Protein AF-A0A8T4YPM5-F1 (afdb_monomer_lite)

Sequence (180 aa):
MGEIECWFNYAKRKYNLGIECYKIPYYIRKVNCFVKEVGGDLYRWGRKYRNVKELIDLIAGKCDLGRLNSTRKRVCMYLRWMVRPKPDLRLWDHLSPRDLYIPLDRNVGYVLSKLGVLSEGELNYLQWKHVVKATNFAKELFPEDPAKVDYPFFLLGRWLKGRQEIGECEKLAKTVFRRG

pLDDT: mean 85.15, std 14.74, range [39.69, 98.5]

Foldseek 3Di:
DVVVVVVLVVCCVPPVCPPCSVLLVLLVVLVQVLQVVVPHGPLVVLQVDAALVVQLVVSCVRSVQHDAFALSLSSLVNVCQCCDDPVHPVSHVSYFLLRGFASDDLQLVQLCCLVVLDPPVCSVPHTNVSSVSQLVLLCVVVNRHSNVVRVVSNVNSVVCVVPPDPVVVSVVCCVVVVDD

Secondary structure (DSSP, 8-state):
-HHHHHHHHHHHHHH--GGGTTHHHHHHHHHHHHHHHTT--HHHHHTT---HHHHHHHHHHHHTS--TTS--HHHHHHHHHHHS-TTS----TTS-GGGPPP---HHHHHHHHHTTSS-TGGGGG--HHHHHHHHHHHHHH-TT-GGGGHHHHHHHHHHHTT-S--HHHHHHHHHHS---

Structure (mmCIF, N/CA/C/O backbone):
data_AF-A0A8T4YPM5-F1
#
_entry.id   AF-A0A8T4YPM5-F1
#
loop_
_atom_site.group_PDB
_atom_site.id
_atom_site.type_symbol
_atom_site.label_atom_id
_atom_site.label_alt_id
_atom_site.label_comp_id
_atom_site.label_asym_id
_atom_site.label_entity_id
_atom_site.label_seq_id
_atom_site.pdbx_PDB_ins_code
_atom_site.Cartn_x
_atom_site.Cartn_y
_atom_site.Cartn_z
_atom_site.occupancy
_atom_site.B_iso_or_equiv
_atom_site.auth_seq_id
_atom_site.auth_comp_id
_atom_site.auth_asym_id
_atom_site.auth_atom_id
_atom_site.pdbx_PDB_model_num
ATOM 1 N N . MET A 1 1 ? 10.338 13.203 -21.308 1.00 49.66 1 MET A N 1
ATOM 2 C CA . MET A 1 1 ? 10.140 14.039 -20.098 1.00 49.66 1 MET A CA 1
ATOM 3 C C . MET A 1 1 ? 8.944 14.975 -20.268 1.00 49.66 1 MET A C 1
ATOM 5 O O . MET A 1 1 ? 8.124 15.012 -19.364 1.00 49.66 1 MET A O 1
ATOM 9 N N . GLY A 1 2 ? 8.776 15.608 -21.439 1.00 58.59 2 GLY A N 1
ATOM 10 C CA . GLY A 1 2 ? 7.671 16.542 -21.711 1.00 58.59 2 GLY A CA 1
ATOM 11 C C . GLY A 1 2 ? 6.243 15.978 -21.624 1.00 58.59 2 GLY A C 1
ATOM 12 O O . GLY A 1 2 ? 5.359 16.673 -21.140 1.00 58.59 2 GLY A O 1
ATOM 13 N N . GLU A 1 3 ? 5.991 14.720 -22.003 1.00 53.81 3 GLU A N 1
ATOM 14 C CA . GLU A 1 3 ? 4.624 14.156 -21.951 1.00 53.81 3 GLU A CA 1
ATOM 15 C C . GLU A 1 3 ? 4.107 13.925 -20.525 1.00 53.81 3 GLU A C 1
ATOM 17 O O . GLU A 1 3 ? 2.958 14.241 -20.217 1.00 53.81 3 GLU A O 1
ATOM 22 N N . ILE A 1 4 ? 4.970 13.431 -19.629 1.00 54.75 4 ILE A N 1
ATOM 23 C CA . ILE A 1 4 ? 4.624 13.235 -18.213 1.00 54.75 4 ILE A CA 1
ATOM 24 C C . ILE A 1 4 ? 4.325 14.587 -17.569 1.00 54.75 4 ILE A C 1
ATOM 26 O O . ILE A 1 4 ? 3.362 14.707 -16.821 1.00 54.75 4 ILE A O 1
ATOM 30 N N . GLU A 1 5 ? 5.114 15.609 -17.890 1.00 60.78 5 GLU A N 1
ATOM 31 C CA . GLU A 1 5 ? 4.948 16.966 -17.375 1.00 60.78 5 GLU A CA 1
ATOM 32 C C . GLU A 1 5 ? 3.682 17.651 -17.925 1.00 60.78 5 GLU A C 1
ATOM 34 O O . GLU A 1 5 ? 2.952 18.305 -17.178 1.00 60.78 5 GLU A O 1
ATOM 39 N N . CYS A 1 6 ? 3.341 17.422 -19.198 1.00 61.41 6 CYS A N 1
ATOM 40 C CA . CYS A 1 6 ? 2.079 17.869 -19.795 1.00 61.41 6 CYS A CA 1
ATOM 41 C C . CYS A 1 6 ? 0.855 17.215 -19.142 1.00 61.41 6 CYS A C 1
ATOM 43 O O . CYS A 1 6 ? -0.059 17.922 -18.707 1.00 61.41 6 CYS A O 1
ATOM 45 N N . TRP A 1 7 ? 0.848 15.883 -19.009 1.00 61.66 7 TRP A N 1
ATOM 46 C CA . TRP A 1 7 ? -0.230 15.164 -18.320 1.00 61.66 7 TRP A CA 1
ATOM 47 C C . TRP A 1 7 ? -0.362 15.621 -16.864 1.00 61.66 7 TRP A C 1
ATOM 49 O O . TRP A 1 7 ? -1.464 15.809 -16.346 1.00 61.66 7 TRP A O 1
ATOM 59 N N . PHE A 1 8 ? 0.770 15.885 -16.217 1.00 61.84 8 PHE A N 1
ATOM 60 C CA . PHE A 1 8 ? 0.823 16.364 -14.849 1.00 61.84 8 PHE A CA 1
ATOM 61 C C . PHE A 1 8 ? 0.193 17.747 -14.669 1.00 61.84 8 PHE A C 1
ATOM 63 O O . PHE A 1 8 ? -0.647 17.954 -13.789 1.00 61.84 8 PHE A O 1
ATOM 70 N N . ASN A 1 9 ? 0.553 18.686 -15.543 1.00 67.00 9 ASN A N 1
ATOM 71 C CA . ASN A 1 9 ? 0.001 20.036 -15.547 1.00 67.00 9 ASN A CA 1
ATOM 72 C C . ASN A 1 9 ? -1.496 20.053 -15.882 1.00 67.00 9 ASN A C 1
ATOM 74 O O . ASN A 1 9 ? -2.222 20.920 -15.387 1.00 67.00 9 ASN A O 1
ATOM 78 N N . TYR A 1 10 ? -1.967 19.100 -16.687 1.00 67.31 10 TYR A N 1
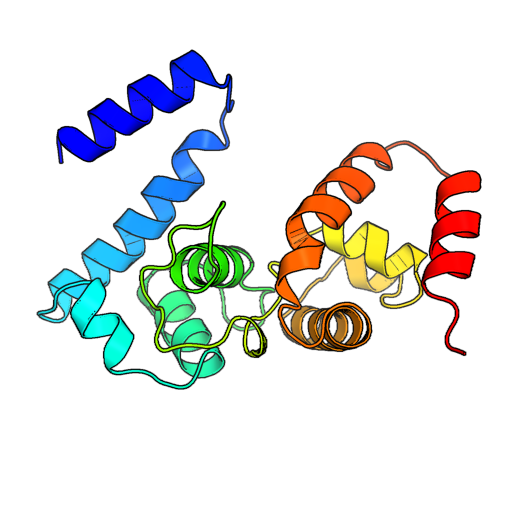ATOM 79 C CA . TYR A 1 10 ? -3.388 18.886 -16.947 1.00 67.31 10 TYR A CA 1
ATOM 80 C C . TYR A 1 10 ? -4.122 18.354 -15.708 1.00 67.31 10 TYR A C 1
ATOM 82 O O . TYR A 1 10 ? -5.104 18.953 -15.266 1.00 67.31 10 TYR A O 1
ATOM 90 N N . ALA A 1 11 ? -3.624 17.274 -15.098 1.00 60.28 11 ALA A N 1
ATOM 91 C CA . ALA A 1 11 ? -4.256 16.647 -13.939 1.00 60.28 11 ALA A CA 1
ATOM 92 C C . ALA A 1 11 ? -4.329 17.598 -12.732 1.00 60.28 11 ALA A C 1
ATOM 94 O O . ALA A 1 11 ? -5.357 17.675 -12.056 1.00 60.28 11 ALA A O 1
ATOM 95 N N . LYS A 1 12 ? -3.268 18.380 -12.495 1.00 65.25 12 LYS A N 1
ATOM 96 C CA . LYS A 1 12 ? -3.225 19.393 -11.432 1.00 65.25 12 LYS A CA 1
ATOM 97 C C . LYS A 1 12 ? -4.308 20.461 -11.613 1.00 65.25 12 LYS A C 1
ATOM 99 O O . LYS A 1 12 ? -4.983 20.795 -10.642 1.00 65.25 12 LYS A O 1
ATOM 104 N N . ARG A 1 13 ? -4.491 20.959 -12.844 1.00 69.56 13 ARG A N 1
ATOM 105 C CA . ARG A 1 13 ? -5.505 21.972 -13.183 1.00 69.56 13 ARG A CA 1
ATOM 106 C C . ARG A 1 13 ? -6.930 21.427 -13.099 1.00 69.56 13 ARG A C 1
ATOM 108 O O . ARG A 1 13 ? -7.794 22.091 -12.545 1.00 69.56 13 ARG A O 1
ATOM 115 N N . LYS A 1 14 ? -7.174 20.222 -13.620 1.00 70.94 14 LYS A N 1
ATOM 116 C CA . LYS A 1 14 ? -8.526 19.654 -13.737 1.00 70.94 14 LYS A CA 1
ATOM 117 C C . LYS A 1 14 ? -9.102 19.122 -12.421 1.00 70.94 14 LYS A C 1
ATOM 119 O O . LYS A 1 14 ? -10.310 19.186 -12.230 1.00 70.94 14 LYS A O 1
ATOM 124 N N . TYR A 1 15 ? -8.265 18.584 -11.533 1.00 58.75 15 TYR A N 1
ATOM 125 C CA . TYR A 1 15 ? -8.733 17.814 -10.370 1.00 58.75 15 TYR A CA 1
ATOM 126 C C . TYR A 1 15 ? -8.397 18.444 -9.008 1.00 58.75 15 TYR A C 1
ATOM 128 O O . TYR A 1 15 ? -8.625 17.810 -7.982 1.00 58.75 15 TYR A O 1
ATOM 136 N N . ASN A 1 16 ? -7.837 19.663 -8.979 1.00 63.25 16 ASN A N 1
ATOM 137 C CA . ASN A 1 16 ? -7.455 20.389 -7.757 1.00 63.25 16 ASN A CA 1
ATOM 138 C C . ASN A 1 16 ? -6.697 19.515 -6.729 1.00 63.25 16 ASN A C 1
ATOM 140 O O . ASN A 1 16 ? -6.961 19.530 -5.529 1.00 63.25 16 ASN A O 1
ATOM 144 N N . LEU A 1 17 ? -5.747 18.709 -7.216 1.00 58.44 17 LEU A N 1
ATOM 145 C CA . LEU A 1 17 ? -5.086 17.634 -6.456 1.00 58.44 17 LEU A CA 1
ATOM 146 C C . LEU A 1 17 ? -4.131 18.123 -5.339 1.00 58.44 17 LEU A C 1
ATOM 148 O O . LEU A 1 17 ? -3.456 17.310 -4.701 1.00 58.44 17 LEU A O 1
ATOM 152 N N . GLY A 1 18 ? -4.047 19.436 -5.101 1.00 63.00 18 GLY A N 1
ATOM 153 C CA . GLY A 1 18 ? -3.201 20.043 -4.072 1.00 63.00 18 GLY A CA 1
ATOM 154 C C . GLY A 1 18 ? -1.719 19.657 -4.174 1.00 63.00 18 GLY A C 1
ATOM 155 O O . GLY A 1 18 ? -1.213 19.273 -5.228 1.00 63.00 18 GLY A O 1
ATOM 156 N N . ILE A 1 19 ? -1.003 19.736 -3.051 1.00 60.25 19 ILE A N 1
ATOM 157 C CA . ILE A 1 19 ? 0.419 19.360 -2.931 1.00 60.25 19 ILE A CA 1
ATOM 158 C C . ILE A 1 19 ? 0.663 17.850 -3.065 1.00 60.25 19 ILE A C 1
ATOM 160 O O . ILE A 1 19 ? 1.796 17.427 -3.201 1.00 60.25 19 ILE A O 1
ATOM 164 N N . GLU A 1 20 ? -0.358 17.000 -3.059 1.00 60.91 20 GLU A N 1
ATOM 165 C CA . GLU A 1 20 ? -0.157 15.548 -3.150 1.00 60.91 20 GLU A CA 1
ATOM 166 C C . GLU A 1 20 ? -0.028 15.060 -4.600 1.00 60.91 20 GLU A C 1
ATOM 168 O O . GLU A 1 20 ? 0.452 13.949 -4.834 1.00 60.91 20 GLU A O 1
ATOM 173 N N . CYS A 1 21 ? -0.393 15.901 -5.578 1.00 64.44 21 CYS A N 1
ATOM 174 C CA . CYS A 1 21 ? -0.403 15.544 -6.994 1.00 64.44 21 CYS A CA 1
ATOM 175 C C . CYS A 1 21 ? 0.938 14.981 -7.476 1.00 64.44 21 CYS A C 1
ATOM 177 O O . CYS A 1 21 ? 0.954 13.983 -8.191 1.00 64.44 21 CYS A O 1
ATOM 179 N N . TYR A 1 22 ? 2.067 15.540 -7.020 1.00 70.31 22 TYR A N 1
ATOM 180 C CA . TYR A 1 22 ? 3.397 15.154 -7.504 1.00 70.31 22 TYR A CA 1
ATOM 181 C C . TYR A 1 22 ? 3.844 13.780 -7.042 1.00 70.31 22 TYR A C 1
ATOM 183 O O . TYR A 1 22 ? 4.799 13.246 -7.596 1.00 70.31 22 TYR A O 1
ATOM 191 N N . LYS A 1 23 ? 3.170 13.172 -6.063 1.00 75.50 23 LYS A N 1
ATOM 192 C CA . LYS A 1 23 ? 3.624 11.910 -5.481 1.00 75.50 23 LYS A CA 1
ATOM 193 C C . LYS A 1 23 ? 3.523 10.746 -6.459 1.00 75.50 23 LYS A C 1
ATOM 195 O O . LYS A 1 23 ? 4.461 9.955 -6.511 1.00 75.50 23 LYS A O 1
ATOM 200 N N . ILE A 1 24 ? 2.456 10.673 -7.263 1.00 74.06 24 ILE A N 1
ATOM 201 C CA . ILE A 1 24 ? 2.278 9.578 -8.234 1.00 74.06 24 ILE A CA 1
ATOM 202 C C . ILE A 1 24 ? 3.411 9.584 -9.269 1.00 74.06 24 ILE A C 1
ATOM 204 O O . ILE A 1 24 ? 4.161 8.604 -9.334 1.00 74.06 24 ILE A O 1
ATOM 208 N N . PRO A 1 25 ? 3.645 10.682 -10.014 1.00 78.56 25 PRO A N 1
ATOM 209 C CA . PRO A 1 25 ? 4.717 10.692 -11.003 1.00 78.56 25 PRO A CA 1
ATOM 210 C C . PRO A 1 25 ? 6.094 10.684 -10.359 1.00 78.56 25 PRO A C 1
ATOM 212 O O . PRO A 1 25 ? 7.026 10.151 -10.949 1.00 78.56 25 PRO A O 1
ATOM 215 N N . TYR A 1 26 ? 6.246 11.224 -9.147 1.00 86.50 26 TYR A N 1
ATOM 216 C CA . TYR A 1 26 ? 7.512 11.162 -8.428 1.00 86.50 26 TYR A CA 1
ATOM 217 C C . TYR A 1 26 ? 7.916 9.718 -8.104 1.00 86.50 26 TYR A C 1
ATOM 219 O O . TYR A 1 26 ? 9.063 9.356 -8.363 1.00 86.50 26 TYR A O 1
ATOM 227 N N . TYR A 1 27 ? 7.006 8.880 -7.586 1.00 89.38 27 TYR A N 1
ATOM 228 C CA . TYR A 1 27 ? 7.317 7.474 -7.291 1.00 89.38 27 TYR A CA 1
ATOM 229 C C . TYR A 1 27 ? 7.595 6.683 -8.568 1.00 89.38 27 TYR A C 1
ATOM 231 O O . TYR A 1 27 ? 8.602 5.981 -8.635 1.00 89.38 27 TYR A O 1
ATOM 239 N N . ILE A 1 28 ? 6.774 6.864 -9.608 1.00 87.25 28 ILE A N 1
ATOM 240 C CA . ILE A 1 28 ? 6.998 6.219 -10.909 1.00 87.25 28 ILE A CA 1
ATOM 241 C C . ILE A 1 28 ? 8.350 6.638 -11.492 1.00 87.25 28 ILE A C 1
ATOM 243 O O . ILE A 1 28 ? 9.121 5.784 -11.921 1.00 87.25 28 ILE A O 1
ATOM 247 N N . ARG A 1 29 ? 8.684 7.933 -11.452 1.00 87.69 29 ARG A N 1
ATOM 248 C CA . ARG A 1 29 ? 9.972 8.454 -11.924 1.00 87.69 29 ARG A CA 1
ATOM 249 C C . ARG A 1 29 ? 11.138 7.856 -11.147 1.00 87.69 29 ARG A C 1
ATOM 251 O O . ARG A 1 29 ? 12.093 7.425 -11.776 1.00 87.69 29 ARG A O 1
ATOM 258 N N . LYS A 1 30 ? 11.066 7.817 -9.812 1.00 91.56 30 LYS A N 1
ATOM 259 C CA . LYS A 1 30 ? 12.107 7.227 -8.953 1.00 91.56 30 LYS A CA 1
ATOM 260 C C . LYS A 1 30 ? 12.410 5.782 -9.351 1.00 91.56 30 LYS A C 1
ATOM 262 O O . LYS A 1 30 ? 13.571 5.457 -9.572 1.00 91.56 30 LYS A O 1
ATOM 267 N N . VAL A 1 31 ? 11.375 4.954 -9.504 1.00 92.44 31 VAL A N 1
ATOM 268 C CA . VAL A 1 31 ? 11.551 3.551 -9.909 1.00 92.44 31 VAL A CA 1
ATOM 269 C C . VAL A 1 31 ? 12.048 3.450 -11.350 1.00 92.44 31 VAL A C 1
ATOM 271 O O . VAL A 1 31 ? 12.964 2.685 -11.622 1.00 92.44 31 VAL A O 1
ATOM 274 N N . ASN A 1 32 ? 11.521 4.258 -12.271 1.00 91.94 32 ASN A N 1
ATOM 275 C CA . ASN A 1 32 ? 11.962 4.258 -13.666 1.00 91.94 32 ASN A CA 1
ATOM 276 C C . ASN A 1 32 ? 13.435 4.680 -13.826 1.00 91.94 32 ASN A C 1
ATOM 278 O O . ASN A 1 32 ? 14.142 4.111 -14.650 1.00 91.94 32 ASN A O 1
ATOM 282 N N . CYS A 1 33 ? 13.913 5.653 -13.042 1.00 91.75 33 CYS A N 1
ATOM 283 C CA . CYS A 1 33 ? 15.330 6.030 -13.006 1.00 91.75 33 CYS A CA 1
ATOM 284 C C . CYS A 1 33 ? 16.197 4.841 -12.578 1.00 91.75 33 CYS A C 1
ATOM 286 O O . CYS A 1 33 ? 17.097 4.463 -13.319 1.00 91.75 33 CYS A O 1
ATOM 288 N N . PHE A 1 34 ? 15.852 4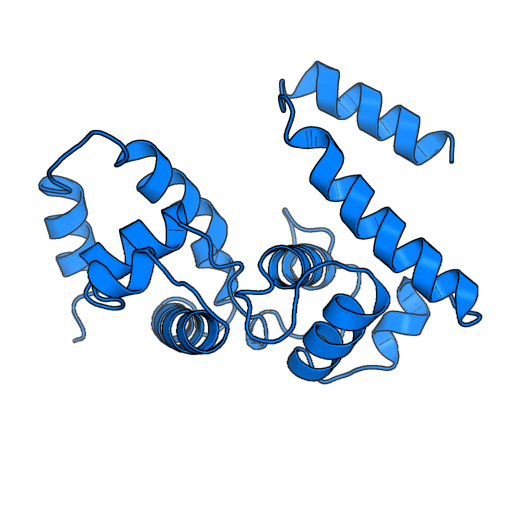.192 -11.462 1.00 94.19 34 PHE A N 1
ATOM 289 C CA . PHE A 1 34 ? 16.555 2.997 -10.995 1.00 94.19 34 PHE A CA 1
ATOM 290 C C . PHE A 1 34 ? 16.563 1.873 -12.047 1.00 94.19 34 PHE A C 1
ATOM 292 O O . PHE A 1 34 ? 17.605 1.283 -12.316 1.00 94.19 34 PHE A O 1
ATOM 299 N N . VAL A 1 35 ? 15.424 1.592 -12.689 1.00 93.12 35 VAL A N 1
ATOM 300 C CA . VAL A 1 35 ? 15.340 0.546 -13.722 1.00 93.12 35 VAL A CA 1
ATOM 301 C C . VAL A 1 35 ? 16.231 0.854 -14.930 1.00 93.12 35 VAL A C 1
ATOM 303 O O . VAL A 1 35 ? 16.856 -0.054 -15.477 1.00 93.12 35 VAL A O 1
ATOM 306 N N . LYS A 1 36 ? 16.329 2.125 -15.331 1.00 91.62 36 LYS A N 1
ATOM 307 C CA . LYS A 1 36 ? 17.235 2.548 -16.406 1.00 91.62 36 LYS A CA 1
ATOM 308 C C . LYS A 1 36 ? 18.703 2.398 -16.018 1.00 91.62 36 LYS A C 1
ATOM 310 O O . LYS A 1 36 ? 19.485 1.944 -16.845 1.00 91.62 36 LYS A O 1
ATOM 315 N N . GLU A 1 37 ? 19.063 2.733 -14.779 1.00 92.12 37 GLU A N 1
ATOM 316 C CA . GLU A 1 37 ? 20.431 2.583 -14.258 1.00 92.12 37 GLU A CA 1
ATOM 317 C C . GLU A 1 37 ? 20.903 1.125 -14.292 1.00 92.12 37 GLU A C 1
ATOM 319 O O . GLU A 1 37 ? 22.046 0.857 -14.646 1.00 92.12 37 GLU A O 1
ATOM 324 N N . VAL A 1 38 ? 20.017 0.167 -13.996 1.00 90.12 38 VAL A N 1
ATOM 325 C CA . VAL A 1 38 ? 20.332 -1.273 -14.064 1.00 90.12 38 VAL A CA 1
ATOM 326 C C . VAL A 1 38 ? 20.148 -1.882 -15.464 1.00 90.12 38 VAL A C 1
ATOM 328 O O . VAL A 1 38 ? 20.148 -3.104 -15.605 1.00 90.12 38 VAL A O 1
ATOM 331 N N . GLY A 1 39 ? 19.974 -1.053 -16.500 1.00 82.25 39 GLY A N 1
ATOM 332 C CA . GLY A 1 39 ? 19.890 -1.493 -17.894 1.00 82.25 39 GLY A CA 1
ATOM 333 C C . GLY A 1 39 ? 18.580 -2.205 -18.247 1.00 82.25 39 GLY A C 1
ATOM 334 O O . GLY A 1 39 ? 18.595 -3.332 -18.745 1.00 82.25 39 GLY A O 1
ATOM 335 N N . GLY A 1 40 ? 17.430 -1.573 -17.989 1.00 86.31 40 GLY A N 1
ATOM 336 C CA . GLY A 1 40 ? 16.120 -2.159 -18.272 1.00 86.31 40 GLY A CA 1
ATOM 337 C C . GLY A 1 40 ? 15.032 -1.180 -18.715 1.00 86.31 40 GLY A C 1
ATOM 338 O O . GLY A 1 40 ? 15.179 0.040 -18.684 1.00 86.31 40 GLY A O 1
ATOM 339 N N . ASP A 1 41 ? 13.902 -1.765 -19.102 1.00 90.12 41 ASP A N 1
ATOM 340 C CA . ASP A 1 41 ? 12.623 -1.092 -19.333 1.00 90.12 41 ASP A CA 1
ATOM 341 C C . ASP A 1 41 ? 11.673 -1.406 -18.167 1.00 90.12 41 ASP A C 1
ATOM 343 O O . ASP A 1 41 ? 11.634 -2.548 -17.713 1.00 90.12 41 ASP A O 1
ATOM 347 N N . LEU A 1 42 ? 10.898 -0.428 -17.683 1.00 90.56 42 LEU A N 1
ATOM 348 C CA . LEU A 1 42 ? 10.061 -0.578 -16.482 1.00 90.56 42 LEU A CA 1
ATOM 349 C C . LEU A 1 42 ? 9.069 -1.745 -16.580 1.00 90.56 42 LEU A C 1
ATOM 351 O O . LEU A 1 42 ? 8.852 -2.465 -15.600 1.00 90.56 42 LEU A O 1
ATOM 355 N N . TYR A 1 43 ? 8.471 -1.936 -17.756 1.00 90.12 43 TYR A N 1
ATOM 356 C CA . TYR A 1 43 ? 7.516 -3.011 -17.986 1.00 90.12 43 TYR A CA 1
ATOM 357 C C . TYR A 1 43 ? 8.231 -4.367 -17.997 1.00 90.12 43 TYR A C 1
ATOM 359 O O . TYR A 1 43 ? 7.902 -5.248 -17.202 1.00 90.12 43 TYR A O 1
ATOM 367 N N . ARG A 1 44 ? 9.273 -4.526 -18.823 1.00 93.31 44 ARG A N 1
ATOM 368 C CA . ARG A 1 44 ? 10.030 -5.789 -18.934 1.00 93.31 44 ARG A CA 1
ATOM 369 C C . ARG A 1 44 ? 10.769 -6.158 -17.649 1.00 93.31 44 ARG A C 1
ATOM 371 O O . ARG A 1 44 ? 10.841 -7.332 -17.297 1.00 93.31 44 ARG A O 1
ATOM 378 N N . TRP A 1 45 ? 11.316 -5.171 -16.947 1.00 94.94 45 TRP A N 1
ATOM 379 C CA . TRP A 1 45 ? 12.052 -5.362 -15.701 1.00 94.94 45 TRP A CA 1
ATOM 380 C C . TRP A 1 45 ? 11.145 -5.894 -14.590 1.00 94.94 45 TRP A C 1
ATOM 382 O O . TRP A 1 45 ? 11.496 -6.884 -13.953 1.00 94.94 45 TRP A O 1
ATOM 392 N N . GLY A 1 46 ? 9.950 -5.316 -14.410 1.00 92.75 46 GLY A N 1
ATOM 393 C CA . GLY A 1 46 ? 9.008 -5.773 -13.381 1.00 92.75 46 GLY A CA 1
ATOM 394 C C . GLY A 1 46 ? 8.560 -7.226 -13.574 1.00 92.75 46 GLY A C 1
ATOM 395 O O . GLY A 1 46 ? 8.336 -7.942 -12.599 1.00 92.75 46 GLY A O 1
ATOM 396 N N . ARG A 1 47 ? 8.511 -7.700 -14.826 1.00 94.12 47 ARG A N 1
ATOM 397 C CA . ARG A 1 47 ? 8.157 -9.089 -15.179 1.00 94.12 47 ARG A CA 1
ATOM 398 C C . ARG A 1 47 ? 9.193 -10.139 -14.778 1.00 94.12 47 ARG A C 1
ATOM 400 O O . ARG A 1 47 ? 8.863 -11.323 -14.774 1.00 94.12 47 ARG A O 1
ATOM 407 N N . LYS A 1 48 ? 10.413 -9.733 -14.409 1.00 94.19 48 LYS A N 1
ATOM 408 C CA . LYS A 1 48 ? 11.451 -10.643 -13.891 1.00 94.19 48 LYS A CA 1
ATOM 409 C C . LYS A 1 48 ? 11.132 -11.157 -12.484 1.00 94.19 48 LYS A C 1
ATOM 411 O O . LYS A 1 48 ? 11.659 -12.188 -12.085 1.00 94.19 48 LYS A O 1
ATOM 416 N N . TYR A 1 49 ? 10.261 -10.463 -11.756 1.00 95.06 49 TYR A N 1
ATOM 417 C CA . TYR A 1 49 ? 9.917 -10.779 -10.376 1.00 95.06 49 TYR A CA 1
ATOM 418 C C . TYR A 1 49 ? 8.505 -11.355 -10.281 1.00 95.06 49 TYR A C 1
ATOM 420 O O . TYR A 1 49 ? 7.574 -10.883 -10.939 1.00 95.06 49 TYR A O 1
ATOM 428 N N . ARG A 1 50 ? 8.349 -12.371 -9.428 1.00 95.62 50 ARG A N 1
ATOM 429 C CA . ARG A 1 50 ? 7.061 -13.020 -9.122 1.00 95.62 50 ARG A CA 1
ATOM 430 C C . ARG A 1 50 ? 6.614 -12.806 -7.680 1.00 95.62 50 ARG A C 1
ATOM 432 O O . ARG A 1 50 ? 5.439 -12.966 -7.380 1.00 95.62 50 ARG A O 1
ATOM 439 N N . ASN A 1 51 ? 7.536 -12.429 -6.796 1.00 96.81 51 ASN A N 1
ATOM 440 C CA . ASN A 1 51 ? 7.261 -12.237 -5.384 1.00 96.81 51 ASN A CA 1
ATOM 441 C C . ASN A 1 51 ? 7.086 -10.742 -5.065 1.00 96.81 51 ASN A C 1
ATOM 443 O O . ASN A 1 51 ? 8.018 -9.945 -5.179 1.00 96.81 51 ASN A O 1
ATOM 447 N N . VAL A 1 52 ? 5.882 -10.358 -4.635 1.00 97.00 52 VAL A N 1
ATOM 448 C CA . VAL A 1 52 ? 5.563 -8.963 -4.286 1.00 97.00 52 VAL A CA 1
ATOM 449 C C . VAL A 1 52 ? 6.413 -8.463 -3.116 1.00 97.00 52 VAL A C 1
ATOM 451 O O . VAL A 1 52 ? 6.849 -7.314 -3.124 1.00 97.00 52 VAL A O 1
ATOM 454 N N . LYS A 1 53 ? 6.691 -9.303 -2.113 1.00 95.81 53 LYS A N 1
ATOM 455 C CA . LYS A 1 53 ? 7.486 -8.910 -0.943 1.00 95.81 53 LYS A CA 1
ATOM 456 C C . LYS A 1 53 ? 8.942 -8.623 -1.312 1.00 95.81 53 LYS A C 1
ATOM 458 O O . LYS A 1 53 ? 9.499 -7.640 -0.825 1.00 95.81 53 LYS A O 1
ATOM 463 N N . GLU A 1 54 ? 9.519 -9.432 -2.192 1.00 95.75 54 GLU A N 1
ATOM 464 C CA . GLU A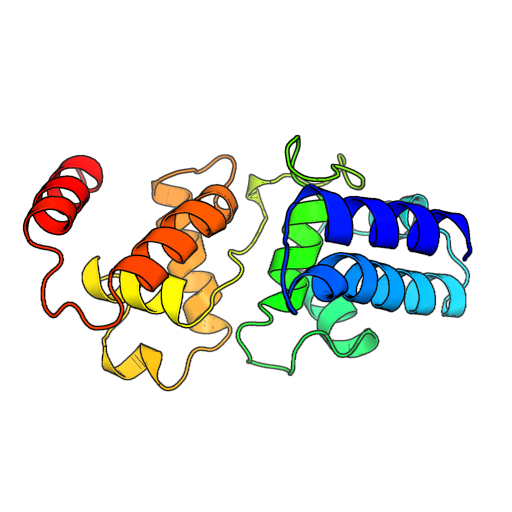 1 54 ? 10.862 -9.214 -2.738 1.00 95.75 54 GLU A CA 1
ATOM 465 C C . GLU A 1 54 ? 10.939 -7.880 -3.496 1.00 95.75 54 GLU A C 1
ATOM 467 O O . GLU A 1 54 ? 11.831 -7.069 -3.241 1.00 95.75 54 GLU A O 1
ATOM 472 N N . LEU A 1 55 ? 9.946 -7.591 -4.348 1.00 95.69 55 LEU A N 1
ATOM 473 C CA . LEU A 1 55 ? 9.836 -6.297 -5.028 1.00 95.69 55 LEU A CA 1
ATOM 474 C C . LEU A 1 55 ? 9.735 -5.130 -4.041 1.00 95.69 55 LEU A C 1
ATOM 476 O O . LEU A 1 55 ? 10.358 -4.090 -4.261 1.00 95.69 55 LEU A O 1
ATOM 480 N N . ILE A 1 56 ? 8.983 -5.289 -2.945 1.00 96.06 56 ILE A N 1
ATOM 481 C CA . ILE A 1 56 ? 8.901 -4.265 -1.896 1.00 96.06 56 ILE A CA 1
ATOM 482 C C . ILE A 1 56 ? 10.278 -3.991 -1.301 1.00 96.06 56 ILE A C 1
ATOM 484 O O . ILE A 1 56 ? 10.655 -2.827 -1.170 1.00 96.06 56 ILE A O 1
ATOM 488 N N . ASP A 1 57 ? 11.013 -5.036 -0.923 1.00 94.62 57 ASP A N 1
ATOM 489 C CA . ASP A 1 57 ? 12.331 -4.895 -0.300 1.00 94.62 57 ASP A CA 1
ATOM 490 C C . ASP A 1 57 ? 13.326 -4.222 -1.248 1.00 94.62 57 ASP A C 1
ATOM 492 O O . ASP A 1 57 ? 13.997 -3.260 -0.859 1.00 94.62 57 ASP A O 1
ATOM 496 N N . LEU A 1 58 ? 13.356 -4.668 -2.505 1.00 94.38 58 LEU A N 1
ATOM 497 C CA . LEU A 1 58 ? 14.239 -4.140 -3.536 1.00 94.38 58 LEU A CA 1
ATOM 498 C C . LEU A 1 58 ? 13.950 -2.666 -3.837 1.00 94.38 58 LEU A C 1
ATOM 500 O O . LEU A 1 58 ? 14.851 -1.829 -3.771 1.00 94.38 58 LEU A O 1
ATOM 504 N N . ILE A 1 59 ? 12.692 -2.329 -4.135 1.00 95.06 59 ILE A N 1
ATOM 505 C CA . ILE A 1 59 ? 12.302 -0.964 -4.503 1.00 95.06 59 ILE A CA 1
ATOM 506 C C . ILE A 1 59 ? 12.448 -0.021 -3.305 1.00 95.06 59 ILE A C 1
ATOM 508 O O . ILE A 1 59 ? 12.931 1.099 -3.469 1.00 95.06 59 ILE A O 1
ATOM 512 N N . ALA A 1 60 ? 12.075 -0.451 -2.095 1.00 93.50 60 ALA A N 1
ATOM 513 C CA . ALA A 1 60 ? 12.229 0.375 -0.898 1.00 93.50 60 ALA A CA 1
ATOM 514 C C . ALA A 1 60 ? 13.694 0.758 -0.670 1.00 93.50 60 ALA A C 1
ATOM 516 O O . ALA A 1 60 ? 13.978 1.938 -0.461 1.00 93.50 60 ALA A O 1
ATOM 517 N N . GLY A 1 61 ? 14.602 -0.220 -0.770 1.00 91.56 61 GLY A N 1
ATOM 518 C CA . GLY A 1 61 ? 16.033 -0.014 -0.565 1.00 91.56 61 GLY A CA 1
ATOM 519 C C . GLY A 1 61 ? 16.703 0.786 -1.680 1.00 91.56 61 GLY A C 1
ATOM 520 O O . GLY A 1 61 ? 17.487 1.684 -1.393 1.00 91.56 61 GLY A O 1
ATOM 521 N N . LYS A 1 62 ? 16.394 0.497 -2.949 1.00 93.12 62 LYS A N 1
ATOM 522 C CA . LYS A 1 62 ? 17.075 1.125 -4.096 1.00 93.12 62 LYS A CA 1
ATOM 523 C C . LYS A 1 62 ? 16.509 2.489 -4.483 1.00 93.12 62 LYS A C 1
ATOM 525 O O . LYS A 1 62 ? 17.247 3.323 -4.990 1.00 93.12 62 LYS A O 1
ATOM 530 N N . CYS A 1 63 ? 15.222 2.740 -4.241 1.00 91.50 63 CYS A N 1
ATOM 531 C CA . CYS A 1 63 ? 14.557 3.973 -4.682 1.00 91.50 63 CYS A CA 1
ATOM 532 C C . CYS A 1 63 ? 14.307 4.991 -3.554 1.00 91.50 63 CYS A C 1
ATOM 534 O O . CYS A 1 63 ? 13.703 6.037 -3.814 1.00 91.50 63 CYS A O 1
ATOM 536 N N . ASP A 1 64 ? 14.734 4.699 -2.317 1.00 88.06 64 ASP A N 1
ATOM 537 C CA . ASP A 1 64 ? 14.447 5.496 -1.110 1.00 88.06 64 ASP A CA 1
ATOM 538 C C . ASP A 1 64 ? 12.938 5.777 -0.930 1.00 88.06 64 ASP A C 1
ATOM 540 O O . ASP A 1 64 ? 12.456 6.881 -0.655 1.00 88.06 64 ASP A O 1
ATOM 544 N N . LEU A 1 65 ? 12.138 4.732 -1.149 1.00 88.44 65 LEU A N 1
ATOM 545 C CA . LEU A 1 65 ? 10.682 4.780 -0.999 1.00 88.44 65 LEU A CA 1
ATOM 546 C C . LEU A 1 65 ? 10.212 4.197 0.345 1.00 88.44 65 LEU A C 1
ATOM 548 O O . LEU A 1 65 ? 9.014 4.156 0.634 1.00 88.44 65 LEU A O 1
ATOM 552 N N . GLY A 1 66 ? 11.141 3.818 1.217 1.00 85.44 66 GLY A N 1
ATOM 553 C CA . GLY A 1 66 ? 10.857 3.455 2.598 1.00 85.44 66 GLY A CA 1
ATOM 554 C C . GLY A 1 66 ? 12.083 2.881 3.294 1.00 85.44 66 GLY A C 1
ATOM 555 O O . GLY A 1 66 ? 12.818 2.091 2.714 1.00 85.44 66 GLY A O 1
ATOM 556 N N . ARG A 1 67 ? 12.275 3.236 4.567 1.00 84.88 67 ARG A N 1
ATOM 557 C CA . ARG A 1 67 ? 13.351 2.663 5.388 1.00 84.88 67 ARG A CA 1
ATOM 558 C C . ARG A 1 67 ? 13.046 1.205 5.737 1.00 84.88 67 ARG A C 1
ATOM 560 O O . ARG A 1 67 ? 11.875 0.799 5.763 1.00 84.88 67 ARG A O 1
ATOM 567 N N . LEU A 1 68 ? 14.085 0.437 6.062 1.00 78.94 68 LEU A N 1
ATOM 568 C CA . LEU A 1 68 ? 13.948 -0.893 6.660 1.00 78.94 68 LEU A CA 1
ATOM 569 C C . LEU A 1 68 ? 13.054 -0.810 7.913 1.00 78.94 68 LEU A C 1
ATOM 571 O O . LEU A 1 68 ? 13.110 0.171 8.650 1.00 78.94 68 LEU A O 1
ATOM 575 N N . ASN A 1 69 ? 12.179 -1.797 8.105 1.00 80.25 69 ASN A N 1
ATOM 576 C CA . ASN A 1 69 ? 11.199 -1.892 9.202 1.00 80.25 69 ASN A CA 1
ATOM 577 C C . ASN A 1 69 ? 10.104 -0.805 9.273 1.00 80.25 69 ASN A C 1
ATOM 579 O O . ASN A 1 69 ? 9.146 -0.964 10.032 1.00 80.25 69 ASN A O 1
ATOM 583 N N . SER A 1 70 ? 10.151 0.244 8.443 1.00 90.62 70 SER A N 1
ATOM 584 C CA . SER A 1 70 ? 9.030 1.187 8.297 1.00 90.62 70 SER A CA 1
ATOM 585 C C . SER A 1 70 ? 7.806 0.519 7.653 1.00 90.62 70 SER A C 1
ATOM 587 O O . SER A 1 70 ? 7.888 -0.589 7.122 1.00 90.62 70 SER A O 1
ATOM 589 N N . THR A 1 71 ? 6.657 1.203 7.627 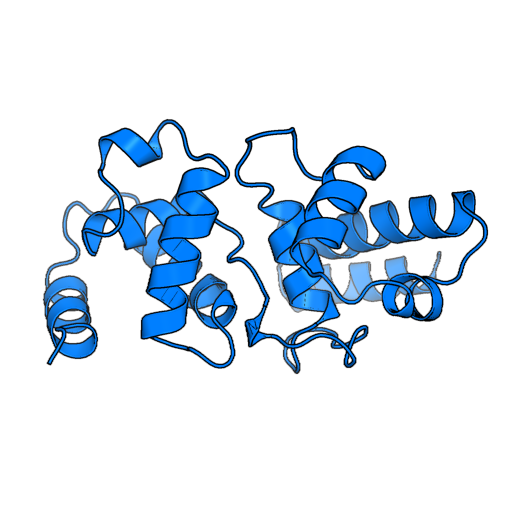1.00 93.50 71 THR A N 1
ATOM 590 C CA . THR A 1 71 ? 5.476 0.689 6.907 1.00 93.50 71 THR A CA 1
ATOM 591 C C . THR A 1 71 ? 5.684 0.576 5.397 1.00 93.50 71 THR A C 1
ATOM 593 O O . THR A 1 71 ? 4.871 -0.042 4.719 1.00 93.50 71 THR A O 1
ATOM 596 N N . ARG A 1 72 ? 6.736 1.204 4.845 1.00 95.12 72 ARG A N 1
ATOM 597 C CA . ARG A 1 72 ? 7.028 1.248 3.400 1.00 95.12 72 ARG A CA 1
ATOM 598 C C . ARG A 1 72 ? 5.811 1.632 2.551 1.00 95.12 72 ARG A C 1
ATOM 600 O O . ARG A 1 72 ? 5.703 1.237 1.391 1.00 95.12 72 ARG A O 1
ATOM 607 N N . LYS A 1 73 ? 4.931 2.475 3.113 1.00 94.56 73 LYS A N 1
ATOM 608 C CA . LYS A 1 73 ? 3.676 2.940 2.503 1.00 94.56 73 LYS A CA 1
ATOM 609 C C . LYS A 1 73 ? 3.841 3.310 1.030 1.00 94.56 73 LYS A C 1
ATOM 611 O O . LYS A 1 73 ? 3.010 2.936 0.212 1.00 94.56 73 LYS A O 1
ATOM 616 N N . ARG A 1 74 ? 4.897 4.061 0.691 1.00 93.81 74 ARG A N 1
ATOM 617 C CA . ARG A 1 74 ? 5.106 4.574 -0.672 1.00 93.81 74 ARG A CA 1
ATOM 618 C C . ARG A 1 74 ? 5.319 3.439 -1.674 1.00 93.81 74 ARG A C 1
ATOM 620 O O . ARG A 1 74 ? 4.775 3.513 -2.766 1.00 93.81 74 ARG A O 1
ATOM 627 N N . VAL A 1 75 ? 6.048 2.386 -1.295 1.00 95.94 75 VAL A N 1
ATOM 628 C CA . VAL A 1 75 ? 6.259 1.217 -2.163 1.00 95.94 75 VAL A CA 1
ATOM 629 C C . VAL A 1 75 ? 5.002 0.367 -2.262 1.00 95.94 75 VAL A C 1
ATOM 631 O O . VAL A 1 75 ? 4.634 -0.012 -3.365 1.00 95.94 75 VAL A O 1
ATOM 634 N N . CYS A 1 76 ? 4.288 0.135 -1.156 1.00 97.06 76 CYS A N 1
ATOM 635 C CA . CYS A 1 76 ? 2.994 -0.555 -1.211 1.00 97.06 76 CYS A CA 1
ATOM 636 C C . CYS A 1 76 ? 2.000 0.187 -2.125 1.00 97.06 76 CYS A C 1
ATOM 638 O O . CYS A 1 76 ? 1.325 -0.434 -2.938 1.00 97.06 76 CYS A O 1
ATOM 640 N N . MET A 1 77 ? 1.961 1.522 -2.046 1.00 95.31 77 MET A N 1
ATOM 641 C CA . MET A 1 77 ? 1.124 2.367 -2.904 1.00 95.31 77 MET A CA 1
ATOM 642 C C . MET A 1 77 ? 1.565 2.296 -4.371 1.00 95.31 77 MET A C 1
ATOM 644 O O . MET A 1 77 ? 0.735 2.190 -5.266 1.00 95.31 77 MET A O 1
ATOM 648 N N . TYR A 1 78 ? 2.873 2.317 -4.621 1.00 95.75 78 TYR A N 1
ATOM 649 C CA . TYR A 1 78 ? 3.417 2.150 -5.961 1.00 95.75 78 TYR A CA 1
ATOM 650 C C . TYR A 1 78 ? 3.024 0.791 -6.563 1.00 95.75 78 TYR A C 1
ATOM 652 O O . TYR A 1 78 ? 2.467 0.751 -7.655 1.00 95.75 78 TYR A O 1
ATOM 660 N N . LEU A 1 79 ? 3.228 -0.316 -5.840 1.00 97.38 79 LEU A N 1
ATOM 661 C CA . LEU A 1 79 ? 2.861 -1.654 -6.318 1.00 97.38 79 LEU A CA 1
ATOM 662 C C . LEU A 1 79 ? 1.358 -1.809 -6.519 1.00 97.38 79 LEU A C 1
ATOM 664 O O . LEU A 1 79 ? 0.942 -2.432 -7.492 1.00 97.38 79 LEU A O 1
ATOM 668 N N . ARG A 1 80 ? 0.546 -1.185 -5.660 1.00 96.62 80 ARG A N 1
ATOM 669 C CA . ARG A 1 80 ? -0.898 -1.088 -5.862 1.00 96.62 80 ARG A CA 1
ATOM 670 C C . ARG A 1 80 ? -1.212 -0.519 -7.253 1.00 96.62 80 ARG A C 1
ATOM 672 O O . ARG A 1 80 ? -1.971 -1.145 -7.985 1.00 96.62 80 ARG A O 1
ATOM 679 N N . TRP A 1 81 ? -0.595 0.601 -7.641 1.00 95.56 81 TRP A N 1
ATOM 680 C CA . TRP A 1 81 ? -0.806 1.196 -8.967 1.00 95.56 81 TRP A CA 1
ATOM 681 C C . TRP A 1 81 ? -0.335 0.306 -10.113 1.00 95.56 81 TRP A C 1
ATOM 683 O O . TRP A 1 81 ? -0.995 0.243 -11.147 1.00 95.56 81 TRP A O 1
ATOM 693 N N . MET A 1 82 ? 0.803 -0.367 -9.943 1.00 96.31 82 MET A N 1
ATOM 694 C CA . MET A 1 82 ? 1.386 -1.196 -10.997 1.00 96.31 82 MET A CA 1
ATOM 695 C C . MET A 1 82 ? 0.603 -2.491 -11.229 1.00 96.31 82 MET A C 1
ATOM 697 O O . MET A 1 82 ? 0.519 -2.936 -12.366 1.00 96.31 82 MET A O 1
ATOM 701 N N . VAL A 1 83 ? 0.029 -3.093 -10.186 1.00 97.81 83 VAL A N 1
ATOM 702 C CA . VAL A 1 83 ? -0.563 -4.441 -10.253 1.00 97.81 83 VAL A CA 1
ATOM 703 C C . VAL A 1 83 ? -2.085 -4.415 -10.432 1.00 97.81 83 VAL A C 1
ATOM 705 O O . VAL A 1 83 ? -2.637 -5.251 -11.146 1.00 97.81 83 VAL A O 1
ATOM 708 N N . ARG A 1 84 ? -2.797 -3.468 -9.806 1.00 97.44 84 ARG A N 1
ATOM 709 C CA . ARG A 1 84 ? -4.271 -3.469 -9.806 1.00 97.44 84 ARG A CA 1
ATOM 710 C C . ARG A 1 84 ? -4.870 -2.933 -11.108 1.00 97.44 84 ARG A C 1
ATOM 712 O O . ARG A 1 84 ? -4.266 -2.071 -11.745 1.00 97.44 84 ARG A O 1
ATOM 719 N N . PRO A 1 85 ? -6.074 -3.406 -11.491 1.00 94.38 85 PRO A N 1
ATOM 720 C CA . PRO A 1 85 ? -6.842 -2.840 -12.598 1.00 94.38 85 PRO A CA 1
ATOM 721 C C . PRO A 1 85 ? -7.362 -1.427 -12.284 1.00 94.38 85 PRO A C 1
ATOM 723 O O . PRO A 1 85 ? -7.166 -0.906 -11.185 1.00 94.38 85 PRO A O 1
ATOM 726 N N . LYS A 1 86 ? -8.076 -0.821 -13.247 1.00 90.75 86 LYS A N 1
ATOM 727 C CA . LYS A 1 86 ? -8.715 0.501 -13.112 1.00 90.75 86 LYS A CA 1
ATOM 728 C C . LYS A 1 86 ? -9.382 0.653 -11.727 1.00 90.75 86 LYS A C 1
ATOM 730 O O . LYS A 1 86 ? -10.137 -0.235 -11.329 1.00 90.75 86 LYS A O 1
ATOM 735 N N . PRO A 1 87 ? -9.152 1.765 -11.003 1.00 89.56 87 PRO A N 1
ATOM 736 C CA . PRO A 1 87 ? -8.558 3.030 -11.459 1.00 89.56 87 PRO A CA 1
ATOM 737 C C . PRO A 1 87 ? -7.023 3.066 -11.509 1.00 89.56 87 PRO A C 1
ATOM 739 O O . PRO A 1 87 ? -6.470 4.095 -11.885 1.00 89.56 87 PRO A O 1
ATOM 742 N N . ASP A 1 88 ? -6.354 1.976 -11.140 1.00 93.31 88 ASP A N 1
ATOM 743 C CA . ASP A 1 88 ? -4.897 1.864 -11.126 1.00 93.31 88 ASP A CA 1
ATOM 744 C C . ASP A 1 88 ? -4.344 1.499 -12.535 1.00 93.31 88 ASP A C 1
ATOM 746 O O . ASP A 1 88 ? -5.112 1.251 -13.469 1.00 93.31 88 ASP A O 1
ATOM 750 N N . LEU A 1 89 ? -3.016 1.539 -12.727 1.00 92.69 89 LEU A N 1
ATOM 751 C CA . LEU A 1 89 ? -2.370 1.497 -14.055 1.00 92.69 89 LEU A CA 1
ATOM 752 C C . LEU A 1 89 ? -2.284 0.096 -14.674 1.00 92.69 89 LEU A C 1
ATOM 754 O O . LEU A 1 89 ? -2.236 -0.019 -15.896 1.00 92.69 89 LEU A O 1
ATOM 758 N N . ARG A 1 90 ? -2.224 -0.956 -13.848 1.00 94.75 90 ARG A N 1
ATOM 759 C CA . ARG A 1 90 ? -2.140 -2.365 -14.277 1.00 94.75 90 ARG A CA 1
ATOM 760 C C . ARG A 1 90 ? -0.999 -2.686 -15.260 1.00 94.75 90 ARG A C 1
ATOM 762 O O . ARG A 1 90 ? -1.161 -3.487 -16.175 1.00 94.75 90 ARG A O 1
ATOM 769 N N . LEU A 1 91 ? 0.168 -2.074 -15.079 1.00 94.25 91 LEU A N 1
ATOM 770 C CA . LEU A 1 91 ? 1.343 -2.333 -15.920 1.00 94.25 91 LEU A CA 1
ATOM 771 C C . LEU A 1 91 ? 2.011 -3.690 -15.637 1.00 94.25 91 LEU A C 1
ATOM 773 O O . LEU A 1 91 ? 2.718 -4.208 -16.492 1.00 94.25 91 LEU A O 1
ATOM 777 N N . TRP A 1 92 ? 1.816 -4.273 -14.456 1.00 96.44 92 TRP A N 1
ATOM 778 C CA . TRP A 1 92 ? 2.386 -5.557 -14.034 1.00 96.44 92 TRP A CA 1
ATOM 779 C C . TRP A 1 92 ? 1.272 -6.577 -13.793 1.00 96.44 92 TRP A C 1
ATOM 781 O O . TRP A 1 92 ? 1.064 -7.059 -12.683 1.00 96.44 92 TRP A O 1
ATOM 791 N N . ASP A 1 93 ? 0.546 -6.882 -14.868 1.00 95.56 93 ASP A N 1
ATOM 792 C CA . ASP A 1 93 ? -0.594 -7.808 -14.907 1.00 95.56 93 ASP A CA 1
ATOM 793 C C . ASP A 1 93 ? -0.252 -9.276 -14.604 1.00 95.56 93 ASP A C 1
ATOM 795 O O . ASP A 1 93 ? -1.146 -10.095 -14.403 1.00 95.56 93 ASP A O 1
ATOM 799 N N . HIS A 1 94 ? 1.038 -9.608 -14.562 1.00 96.44 94 HIS A N 1
ATOM 800 C CA . HIS A 1 94 ? 1.550 -10.933 -14.235 1.00 96.44 94 HIS A CA 1
ATOM 801 C C . HIS A 1 94 ? 1.615 -11.204 -12.729 1.00 96.44 94 HIS A C 1
ATOM 803 O O . HIS A 1 94 ? 1.911 -12.335 -12.341 1.00 96.44 94 HIS A O 1
ATOM 809 N N . LEU A 1 95 ? 1.404 -10.177 -11.901 1.00 97.94 95 LEU A N 1
ATOM 810 C CA . LEU A 1 95 ? 1.271 -10.275 -10.449 1.00 97.94 95 LEU A CA 1
ATOM 811 C C . LEU A 1 95 ? -0.206 -10.202 -10.063 1.00 97.94 95 LEU A C 1
ATOM 813 O O . LEU A 1 95 ? -1.002 -9.534 -10.723 1.00 97.94 95 LEU A O 1
ATOM 817 N N . SER A 1 96 ? -0.568 -10.861 -8.965 1.00 97.94 96 SER A N 1
ATOM 818 C CA . SER A 1 96 ? -1.943 -10.8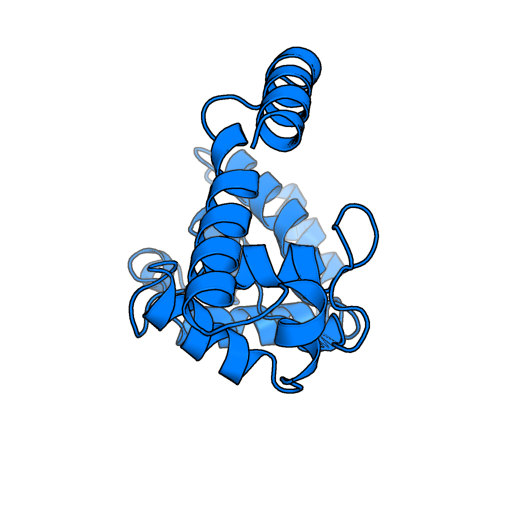52 -8.477 1.00 97.94 96 SER A CA 1
ATOM 819 C C . SER A 1 96 ? -2.174 -9.725 -7.464 1.00 97.94 96 SER A C 1
ATOM 821 O O . SER A 1 96 ? -1.369 -9.566 -6.541 1.00 97.94 96 SER A O 1
ATOM 823 N N . PRO A 1 97 ? -3.293 -8.976 -7.545 1.00 98.38 97 PRO A N 1
ATOM 824 C CA . PRO A 1 97 ? -3.708 -8.061 -6.480 1.00 98.38 97 PRO A CA 1
ATOM 825 C C . PRO A 1 97 ? -3.804 -8.729 -5.099 1.00 98.38 97 PRO A C 1
ATOM 827 O O . PRO A 1 97 ? -3.543 -8.072 -4.092 1.00 98.38 97 PRO A O 1
ATOM 830 N N . ARG A 1 98 ? -4.088 -10.039 -5.058 1.00 98.25 98 ARG A N 1
ATOM 831 C CA . ARG A 1 98 ? -4.120 -10.898 -3.855 1.00 98.25 98 ARG A CA 1
ATOM 832 C C . ARG A 1 98 ? -2.849 -10.825 -3.014 1.00 98.25 98 ARG A C 1
ATOM 834 O O . ARG A 1 98 ? -2.892 -10.947 -1.787 1.00 98.25 98 ARG A O 1
ATOM 841 N N . ASP A 1 99 ? -1.716 -10.632 -3.680 1.00 98.06 99 ASP A N 1
ATOM 842 C CA . ASP A 1 99 ? -0.390 -10.669 -3.068 1.00 98.06 99 ASP A CA 1
ATOM 843 C C . ASP A 1 99 ? 0.063 -9.293 -2.564 1.00 98.06 99 ASP A C 1
ATOM 845 O O . ASP A 1 99 ? 1.132 -9.165 -1.962 1.00 98.06 99 ASP A O 1
ATOM 849 N N . LEU A 1 100 ? -0.737 -8.247 -2.791 1.00 98.50 100 LEU A N 1
ATOM 850 C CA . LEU A 1 100 ? -0.407 -6.891 -2.377 1.00 98.50 100 LEU A CA 1
ATOM 851 C C . LEU A 1 100 ? -0.507 -6.701 -0.863 1.00 98.50 100 LEU A C 1
ATOM 853 O O . LEU A 1 100 ? -1.384 -7.229 -0.182 1.00 98.50 100 LEU A O 1
ATOM 857 N N . TYR A 1 101 ? 0.373 -5.842 -0.358 1.00 98.44 101 TYR A N 1
ATOM 858 C CA . TYR A 1 101 ? 0.300 -5.308 0.995 1.00 98.44 101 TYR A CA 1
ATOM 859 C C . TYR A 1 101 ? -0.388 -3.950 0.983 1.00 98.44 101 TYR A C 1
ATOM 861 O O . TYR A 1 101 ? -0.178 -3.143 0.072 1.00 98.44 101 TYR A O 1
ATOM 869 N N . ILE A 1 102 ? -1.176 -3.665 2.018 1.00 97.25 102 ILE A N 1
ATOM 870 C CA . ILE A 1 102 ? -1.864 -2.378 2.099 1.00 97.25 102 ILE A CA 1
ATOM 871 C C . ILE A 1 102 ? -0.851 -1.239 2.344 1.00 97.25 102 ILE A C 1
ATOM 873 O O . ILE A 1 102 ? 0.098 -1.398 3.120 1.00 97.25 102 ILE A O 1
ATOM 877 N N . PRO A 1 103 ? -1.024 -0.058 1.733 1.00 96.06 103 PRO A N 1
ATOM 878 C CA . PRO A 1 103 ? -0.200 1.112 2.022 1.00 96.06 103 PRO A CA 1
ATOM 879 C C . PRO A 1 103 ? -0.613 1.766 3.351 1.00 96.06 103 PRO A C 1
ATOM 881 O O . PRO A 1 103 ? -1.272 2.802 3.392 1.00 96.06 103 PRO A O 1
ATOM 884 N N . LEU A 1 104 ? -0.182 1.162 4.459 1.00 96.94 104 LEU A N 1
ATOM 885 C CA . LEU A 1 104 ? -0.543 1.589 5.811 1.00 96.94 104 LEU A CA 1
ATOM 886 C C . LEU A 1 104 ? 0.031 2.973 6.168 1.00 96.94 104 LEU A C 1
ATOM 888 O O . LEU A 1 104 ? 1.251 3.184 6.191 1.00 96.94 104 LEU A O 1
ATOM 892 N N . ASP A 1 105 ? -0.863 3.900 6.512 1.00 93.25 105 ASP A N 1
ATOM 893 C CA . ASP A 1 105 ? -0.550 5.208 7.089 1.00 93.25 105 ASP A CA 1
ATOM 894 C C . ASP A 1 105 ? -1.334 5.468 8.383 1.00 93.25 105 ASP A C 1
ATOM 896 O O . ASP A 1 105 ? -2.063 4.600 8.851 1.00 93.25 105 ASP A O 1
ATOM 900 N N . ARG A 1 106 ? -1.182 6.657 8.982 1.00 92.06 106 ARG A N 1
ATOM 901 C CA . ARG A 1 106 ? -1.871 6.989 10.241 1.00 92.06 106 ARG A CA 1
ATOM 902 C C . ARG A 1 106 ? -3.398 7.051 10.119 1.00 92.06 106 ARG A C 1
ATOM 904 O O . ARG A 1 106 ? -4.062 6.730 11.092 1.00 92.06 106 ARG A O 1
ATOM 911 N N . ASN A 1 107 ? -3.959 7.448 8.974 1.00 91.75 107 ASN A N 1
ATOM 912 C CA . ASN A 1 107 ? -5.417 7.481 8.795 1.00 91.75 107 ASN A CA 1
ATOM 913 C C . ASN A 1 107 ? -5.963 6.054 8.683 1.00 91.75 107 ASN A C 1
ATOM 915 O O . ASN A 1 107 ? -6.913 5.703 9.374 1.00 91.75 107 ASN A O 1
ATOM 919 N N . VAL A 1 108 ? -5.316 5.221 7.861 1.00 94.31 108 VAL A N 1
ATOM 920 C CA . VAL A 1 108 ? -5.669 3.800 7.718 1.00 94.31 108 VAL A CA 1
ATOM 921 C C . VAL A 1 108 ? -5.482 3.072 9.051 1.00 94.31 108 VAL A C 1
ATOM 923 O O . VAL A 1 108 ? -6.356 2.323 9.476 1.00 94.31 108 VAL A O 1
ATOM 926 N N . GLY A 1 109 ? -4.376 3.345 9.747 1.00 94.56 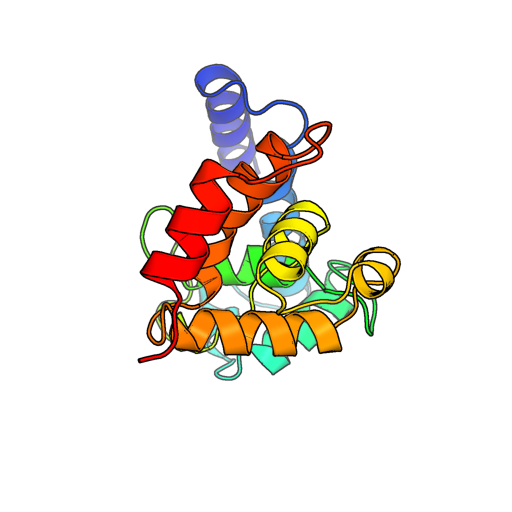109 GLY A N 1
ATOM 927 C CA . GLY A 1 109 ? -4.101 2.823 11.081 1.00 94.56 109 GLY A CA 1
ATOM 928 C C . GLY A 1 109 ? -5.187 3.198 12.085 1.00 94.56 109 GLY A C 1
ATOM 929 O O . GLY A 1 109 ? -5.643 2.329 12.815 1.00 94.56 109 GLY A O 1
ATOM 930 N N . TYR A 1 110 ? -5.647 4.452 12.086 1.00 91.94 110 TYR A N 1
ATOM 931 C CA . TYR A 1 110 ? -6.707 4.912 12.988 1.00 91.94 110 TYR A CA 1
ATOM 932 C C . TYR A 1 110 ? -8.029 4.165 12.770 1.00 91.94 110 TYR A C 1
ATOM 934 O O . TYR A 1 110 ? -8.666 3.745 13.728 1.00 91.94 110 TYR A O 1
ATOM 942 N N . VAL A 1 111 ? -8.423 3.925 11.514 1.00 91.31 111 VAL A N 1
ATOM 943 C CA . VAL A 1 111 ? -9.597 3.081 11.225 1.00 91.31 111 VAL A CA 1
ATOM 944 C C . VAL A 1 111 ? -9.386 1.672 11.771 1.00 91.31 111 VAL A C 1
ATOM 946 O O . VAL A 1 111 ? -10.234 1.154 12.490 1.00 91.31 111 VAL A O 1
ATOM 949 N N . LEU A 1 112 ? -8.231 1.068 11.492 1.00 93.38 112 LEU A N 1
ATOM 950 C CA . LEU A 1 112 ? -7.898 -0.272 11.974 1.00 93.38 112 LEU A CA 1
ATOM 951 C C . LEU A 1 112 ? -7.866 -0.365 13.503 1.00 93.38 112 LEU A C 1
ATOM 953 O O . LEU A 1 112 ? -8.237 -1.407 14.039 1.00 93.38 112 LEU A O 1
ATOM 957 N N . SER A 1 113 ? -7.461 0.692 14.215 1.00 91.81 113 SER A N 1
ATOM 958 C CA . SER A 1 113 ? -7.469 0.666 15.680 1.00 91.81 113 SER A CA 1
ATOM 959 C C . SER A 1 113 ? -8.882 0.636 16.235 1.00 91.81 113 SER A C 1
ATOM 961 O O . SER A 1 113 ? -9.181 -0.086 17.180 1.00 91.81 113 SER A O 1
ATOM 963 N N . LYS A 1 114 ? -9.785 1.366 15.591 1.00 87.50 114 LYS A N 1
ATOM 964 C CA . LYS A 1 114 ? -11.189 1.417 15.979 1.00 87.50 114 LYS A CA 1
ATOM 965 C C . LYS A 1 114 ? -11.971 0.161 15.597 1.00 87.50 114 LYS A C 1
ATOM 967 O O . LYS A 1 114 ? -12.976 -0.150 16.222 1.00 87.50 114 LYS A O 1
ATOM 972 N N . LEU A 1 115 ? -11.464 -0.603 14.633 1.00 87.81 115 LEU A N 1
ATOM 973 C CA . LEU A 1 115 ? -11.925 -1.959 14.327 1.00 87.81 115 LEU A CA 1
ATOM 974 C C . LEU A 1 115 ? -11.301 -3.031 15.242 1.00 87.81 115 LEU A C 1
ATOM 976 O O . LEU A 1 115 ? -11.572 -4.213 15.058 1.00 87.81 115 LEU A O 1
ATOM 980 N N . GLY A 1 116 ? -10.446 -2.652 16.200 1.00 89.06 116 GLY A N 1
ATOM 981 C CA . GLY A 1 116 ? -9.764 -3.587 17.103 1.00 89.06 116 GLY A CA 1
ATOM 982 C C . GLY A 1 116 ? -8.610 -4.370 16.462 1.00 89.06 116 GLY A C 1
ATOM 983 O O . GLY A 1 116 ? -8.064 -5.283 17.076 1.00 89.06 116 GLY A O 1
ATOM 984 N N . VAL A 1 117 ? -8.207 -4.023 15.236 1.00 94.06 117 VAL A N 1
ATOM 985 C CA . VAL A 1 117 ? -7.098 -4.681 14.524 1.00 94.06 117 VAL A CA 1
ATOM 986 C C . VAL A 1 117 ? -5.750 -4.172 15.028 1.00 94.06 117 VAL A C 1
ATOM 988 O O . VAL A 1 117 ? -4.795 -4.940 15.124 1.00 94.06 117 VAL A O 1
ATOM 991 N N . LEU A 1 118 ? -5.652 -2.886 15.360 1.00 94.75 118 LEU A N 1
ATOM 992 C CA . LEU A 1 118 ? -4.477 -2.274 15.988 1.00 94.75 118 LEU A CA 1
ATOM 993 C C . LEU A 1 118 ? -4.854 -1.727 17.369 1.00 94.75 118 LEU A C 1
ATOM 995 O O . LEU A 1 118 ? -6.008 -1.387 17.607 1.00 94.75 118 LEU A O 1
ATOM 999 N N . SER A 1 119 ? -3.900 -1.609 18.284 1.00 91.81 119 SER A N 1
ATOM 1000 C CA . SER A 1 119 ? -4.118 -0.841 19.512 1.00 91.81 119 SER A CA 1
ATOM 1001 C C . SER A 1 119 ? -3.903 0.653 19.255 1.00 91.81 119 SER A C 1
ATOM 1003 O O . SER A 1 119 ? -3.175 1.046 18.340 1.00 91.81 119 SER A O 1
ATOM 1005 N N . GLU A 1 120 ? -4.508 1.516 20.074 1.00 86.06 120 GLU A N 1
ATOM 1006 C CA . GLU A 1 120 ? -4.284 2.966 19.963 1.00 86.06 120 GLU A CA 1
ATOM 1007 C C . GLU A 1 120 ? -2.805 3.332 20.186 1.00 86.06 120 GLU A C 1
ATOM 1009 O O . GLU A 1 120 ? -2.275 4.205 19.500 1.00 86.06 120 GLU A O 1
ATOM 1014 N N . GLY A 1 121 ? -2.102 2.598 21.059 1.00 88.50 121 GLY A N 1
ATOM 1015 C CA . GLY A 1 121 ? -0.663 2.766 21.284 1.00 88.50 121 GLY A CA 1
ATOM 1016 C C . GLY A 1 121 ? 0.202 2.417 20.064 1.00 88.50 121 GLY A C 1
ATOM 1017 O O . GLY A 1 121 ? 1.213 3.076 19.820 1.00 88.50 121 GLY A O 1
ATOM 1018 N N . GLU A 1 122 ? -0.205 1.435 19.248 1.00 91.50 122 GLU A N 1
ATOM 1019 C CA . GLU A 1 122 ? 0.518 1.043 18.025 1.00 91.50 122 GLU A CA 1
ATOM 1020 C C . GLU A 1 122 ? 0.519 2.153 16.954 1.00 91.50 122 GLU A C 1
ATOM 1022 O O . GLU A 1 122 ? 1.447 2.224 16.142 1.00 91.50 122 GLU A O 1
ATOM 1027 N N . LEU A 1 123 ? -0.458 3.071 16.967 1.00 88.88 123 LEU A N 1
ATOM 1028 C CA . LEU A 1 123 ? -0.560 4.171 15.993 1.00 88.88 123 LEU A CA 1
ATOM 1029 C C . LEU A 1 123 ? 0.634 5.127 16.022 1.00 88.88 123 LEU A C 1
ATOM 1031 O O . LEU A 1 123 ? 0.979 5.723 14.995 1.00 88.88 123 LEU A O 1
ATOM 1035 N N . ASN A 1 124 ? 1.270 5.262 17.185 1.00 87.25 124 ASN A N 1
ATOM 1036 C CA . ASN A 1 124 ? 2.418 6.142 17.372 1.00 87.25 124 ASN A CA 1
ATOM 1037 C C . ASN A 1 124 ? 3.677 5.601 16.685 1.00 87.25 124 ASN A C 1
ATOM 1039 O O . ASN A 1 124 ? 4.571 6.376 16.349 1.00 87.25 124 ASN A O 1
ATOM 1043 N N . TYR A 1 125 ? 3.742 4.289 16.429 1.00 91.12 125 TYR A N 1
ATOM 1044 C CA . TYR A 1 125 ? 4.924 3.649 15.864 1.00 91.12 125 TYR A CA 1
ATOM 1045 C C . TYR A 1 125 ? 4.578 2.504 14.903 1.00 91.12 125 TYR A C 1
ATOM 1047 O O . TYR A 1 125 ? 4.910 1.330 15.108 1.00 91.12 125 TYR A O 1
ATOM 1055 N N . LEU A 1 126 ? 3.921 2.868 13.798 1.00 94.94 126 LEU A N 1
ATOM 1056 C CA . LEU A 1 126 ? 3.607 1.934 12.721 1.00 94.94 126 LEU A CA 1
ATOM 1057 C C . LEU A 1 126 ? 4.877 1.464 11.994 1.00 94.94 126 LEU A C 1
ATOM 1059 O O . LEU A 1 126 ? 5.786 2.230 11.679 1.00 94.94 126 LEU A O 1
ATOM 1063 N N . GLN A 1 127 ? 4.900 0.175 11.675 1.00 95.94 127 GLN A N 1
ATOM 1064 C CA . GLN A 1 127 ? 6.058 -0.575 11.181 1.00 95.94 127 GLN A CA 1
ATOM 1065 C C . GLN A 1 127 ? 5.583 -1.701 10.268 1.00 95.94 127 GLN A C 1
ATOM 1067 O O . GLN A 1 127 ? 4.387 -1.993 10.218 1.00 95.94 127 GLN A O 1
ATOM 1072 N N . TRP A 1 128 ? 6.518 -2.378 9.602 1.00 96.44 128 TRP A N 1
ATOM 1073 C CA . TRP A 1 128 ? 6.214 -3.482 8.692 1.00 96.44 128 TRP A CA 1
ATOM 1074 C C . TRP A 1 128 ? 5.322 -4.572 9.315 1.00 96.44 128 TRP A C 1
ATOM 1076 O O . TRP A 1 128 ? 4.369 -5.015 8.680 1.00 96.44 128 TRP A O 1
ATOM 1086 N N . LYS A 1 129 ? 5.537 -4.942 10.586 1.00 96.25 129 LYS A N 1
ATOM 1087 C CA . LYS A 1 129 ? 4.678 -5.923 11.282 1.00 96.25 129 LYS A CA 1
ATOM 1088 C C . LYS A 1 129 ? 3.192 -5.527 11.300 1.00 96.25 129 LYS A C 1
ATOM 1090 O O . LYS A 1 129 ? 2.321 -6.374 11.126 1.00 96.25 129 LYS A O 1
ATOM 1095 N N . HIS A 1 130 ? 2.905 -4.231 11.431 1.00 97.75 130 HIS A N 1
ATOM 1096 C CA . HIS A 1 130 ? 1.542 -3.704 11.423 1.00 97.75 130 HIS A CA 1
ATOM 1097 C C . HIS A 1 130 ? 0.949 -3.713 10.008 1.00 97.75 130 HIS A C 1
ATOM 1099 O O . HIS A 1 130 ? -0.245 -3.941 9.856 1.00 97.75 130 HIS A O 1
ATOM 1105 N N . VAL A 1 131 ? 1.778 -3.538 8.968 1.00 98.06 131 VAL A N 1
ATOM 1106 C CA . VAL A 1 131 ? 1.362 -3.700 7.562 1.00 98.06 131 VAL A CA 1
ATOM 1107 C C . VAL A 1 131 ? 0.911 -5.131 7.307 1.00 98.06 131 VAL A C 1
ATOM 1109 O O . VAL A 1 131 ? -0.142 -5.334 6.713 1.00 98.06 131 VAL A O 1
ATOM 1112 N N . VAL A 1 132 ? 1.679 -6.118 7.778 1.00 98.00 132 VAL A N 1
ATOM 1113 C CA . VAL A 1 132 ? 1.333 -7.541 7.639 1.00 98.00 132 VAL A CA 1
ATOM 1114 C C . VAL A 1 132 ? 0.021 -7.843 8.363 1.00 98.00 132 VAL A C 1
ATOM 1116 O O . VAL A 1 132 ? -0.899 -8.367 7.741 1.00 98.00 132 VAL A O 1
ATOM 1119 N N . LYS A 1 133 ? -0.108 -7.434 9.634 1.00 97.81 133 LYS A N 1
ATOM 1120 C CA . LYS A 1 133 ? -1.337 -7.618 10.427 1.00 97.81 133 LYS A CA 1
ATOM 1121 C C . LYS A 1 133 ? -2.559 -7.003 9.741 1.00 97.81 133 LYS A C 1
ATOM 1123 O O . LYS A 1 133 ? -3.581 -7.661 9.578 1.00 97.81 133 LYS A O 1
ATOM 1128 N N . ALA A 1 134 ? -2.431 -5.762 9.279 1.00 97.94 134 ALA A N 1
ATOM 1129 C CA . ALA A 1 134 ? -3.505 -5.058 8.598 1.00 97.94 134 ALA A CA 1
ATOM 1130 C C . ALA A 1 134 ? -3.839 -5.651 7.219 1.00 97.94 134 ALA A C 1
ATOM 1132 O O . ALA A 1 134 ? -5.001 -5.679 6.829 1.00 97.94 134 ALA A O 1
ATOM 1133 N N . THR A 1 135 ? -2.838 -6.156 6.493 1.00 98.44 135 THR A N 1
ATOM 1134 C CA . THR A 1 135 ? -3.043 -6.848 5.212 1.00 98.44 135 THR A CA 1
ATOM 1135 C C . THR A 1 135 ? -3.782 -8.164 5.421 1.00 98.44 135 THR A C 1
ATOM 1137 O O . THR A 1 135 ? -4.685 -8.463 4.651 1.00 98.44 135 THR A O 1
ATOM 1140 N N . ASN A 1 136 ? -3.465 -8.922 6.474 1.00 98.38 136 ASN A N 1
ATOM 1141 C CA . ASN A 1 136 ? -4.185 -10.155 6.800 1.00 98.38 136 ASN A CA 1
ATOM 1142 C C . ASN A 1 136 ? -5.659 -9.875 7.110 1.00 98.38 136 ASN A C 1
ATOM 1144 O O . ASN A 1 136 ? -6.523 -10.516 6.526 1.00 98.38 136 ASN A O 1
ATOM 1148 N N . PHE A 1 137 ? -5.948 -8.850 7.918 1.00 97.06 137 PHE A N 1
ATOM 1149 C CA . PHE A 1 137 ? -7.326 -8.399 8.125 1.00 97.06 137 PHE A CA 1
ATOM 1150 C C . PHE A 1 137 ? -8.002 -7.991 6.805 1.00 97.06 137 PHE A C 1
ATOM 1152 O O . PHE A 1 137 ? -9.118 -8.404 6.518 1.00 97.06 137 PHE A O 1
ATOM 1159 N N . ALA A 1 138 ? -7.317 -7.227 5.949 1.00 97.25 138 ALA A N 1
ATOM 1160 C CA . ALA A 1 138 ? -7.868 -6.829 4.655 1.00 97.25 138 ALA A CA 1
ATOM 1161 C C . ALA A 1 138 ? -8.145 -8.023 3.722 1.00 97.25 138 ALA A C 1
ATOM 1163 O O . ALA A 1 138 ? -9.074 -7.949 2.923 1.00 97.25 138 ALA A O 1
ATOM 1164 N N . LYS A 1 139 ? -7.387 -9.123 3.838 1.00 97.62 139 LYS A N 1
ATOM 1165 C CA . LYS A 1 139 ? -7.639 -10.379 3.112 1.00 97.62 139 LYS A CA 1
ATOM 1166 C C . LYS A 1 139 ? -8.882 -11.115 3.611 1.00 97.62 139 LYS A C 1
ATOM 1168 O O . LYS A 1 139 ? -9.512 -11.790 2.809 1.00 97.62 139 LYS A O 1
ATOM 1173 N N . GLU A 1 140 ? -9.266 -10.960 4.880 1.00 96.19 140 GLU A N 1
ATOM 1174 C CA . GLU A 1 140 ? -10.554 -11.476 5.380 1.00 96.19 140 GLU A CA 1
ATOM 1175 C C . GLU A 1 140 ? -11.735 -10.769 4.691 1.00 96.19 140 GLU A C 1
ATOM 1177 O O . GLU A 1 140 ? -12.766 -11.383 4.441 1.00 96.19 140 GLU A O 1
ATOM 1182 N N . LEU A 1 141 ? -11.573 -9.489 4.333 1.00 93.31 141 LEU A N 1
ATOM 1183 C CA . LEU A 1 141 ? -12.612 -8.684 3.677 1.00 93.31 141 LEU A CA 1
ATOM 1184 C C . LEU A 1 141 ? -12.600 -8.812 2.150 1.00 93.31 141 LEU A C 1
ATOM 1186 O O . LEU A 1 141 ? -13.641 -8.869 1.499 1.00 93.31 141 LEU A O 1
ATOM 1190 N N . PHE A 1 142 ? -11.401 -8.795 1.571 1.00 96.06 142 PHE A N 1
ATOM 1191 C CA . PHE A 1 142 ? -11.154 -8.781 0.136 1.00 96.06 142 PHE A CA 1
ATOM 1192 C C . PHE A 1 142 ? -10.009 -9.754 -0.181 1.00 96.06 142 PHE A C 1
ATOM 1194 O O . PHE A 1 142 ? -8.891 -9.310 -0.460 1.00 96.06 142 PHE A O 1
ATOM 1201 N N . PRO A 1 143 ? -10.260 -11.078 -0.161 1.00 96.81 143 PRO A N 1
ATOM 1202 C CA . PRO A 1 143 ? -9.215 -12.090 -0.370 1.00 96.81 143 PRO A CA 1
ATOM 1203 C C . PRO A 1 143 ? -8.525 -11.941 -1.730 1.00 96.81 143 PRO A C 1
ATOM 1205 O O . PRO A 1 143 ? -7.335 -12.211 -1.876 1.00 96.81 143 PRO A O 1
ATOM 1208 N N . GLU A 1 144 ? -9.274 -11.432 -2.707 1.00 98.06 144 GLU A N 1
ATOM 1209 C CA . GLU A 1 144 ? -8.840 -11.226 -4.083 1.00 98.06 144 GLU A CA 1
ATOM 1210 C C . GLU A 1 144 ? -8.003 -9.950 -4.295 1.00 98.06 144 GLU A C 1
ATOM 1212 O O . GLU A 1 144 ? -7.257 -9.849 -5.267 1.00 98.06 144 GLU A O 1
ATOM 1217 N N . ASP A 1 145 ? -8.133 -8.964 -3.402 1.00 97.88 145 ASP A N 1
ATOM 1218 C CA . ASP A 1 145 ? -7.515 -7.638 -3.526 1.00 97.88 145 ASP A CA 1
ATOM 1219 C C . ASP A 1 145 ? -7.507 -6.909 -2.164 1.00 97.88 145 ASP A C 1
ATOM 1221 O O . ASP A 1 145 ? -8.306 -5.991 -1.936 1.00 97.88 145 ASP A O 1
ATOM 1225 N N . PRO A 1 146 ? -6.612 -7.279 -1.230 1.00 98.06 146 PRO A N 1
ATOM 1226 C CA . PRO A 1 146 ? -6.544 -6.646 0.087 1.00 98.06 146 PRO A CA 1
ATOM 1227 C C . PRO A 1 146 ? -6.226 -5.148 0.011 1.00 98.06 146 PRO A C 1
ATOM 1229 O O . PRO A 1 146 ? -6.677 -4.371 0.850 1.00 98.06 146 PRO A O 1
ATOM 1232 N N . ALA A 1 147 ? -5.499 -4.690 -1.014 1.00 97.38 147 ALA A N 1
ATOM 1233 C CA . ALA A 1 147 ? -5.180 -3.274 -1.195 1.00 97.38 147 ALA A CA 1
ATOM 1234 C C . ALA A 1 147 ? -6.411 -2.408 -1.542 1.00 97.38 147 ALA A C 1
ATOM 1236 O O . ALA A 1 147 ? -6.321 -1.176 -1.532 1.00 97.38 147 ALA A O 1
ATOM 1237 N N . LYS A 1 148 ? -7.580 -3.016 -1.790 1.00 94.69 148 LYS A N 1
ATOM 1238 C CA . LYS A 1 148 ? -8.856 -2.318 -1.991 1.00 94.69 148 LYS A CA 1
ATOM 1239 C C . LYS A 1 148 ? -9.309 -1.504 -0.780 1.00 94.69 148 LYS A C 1
ATOM 1241 O O . LYS A 1 148 ? -9.971 -0.487 -0.977 1.00 94.69 148 LYS A O 1
ATOM 1246 N N . VAL A 1 149 ? -8.905 -1.882 0.437 1.00 94.56 149 VAL A N 1
ATOM 1247 C CA . VAL A 1 149 ? -9.261 -1.140 1.663 1.00 94.56 149 VAL A CA 1
ATOM 1248 C C . VAL A 1 149 ? -8.591 0.230 1.762 1.00 94.56 149 VAL A C 1
ATOM 1250 O O . VAL A 1 149 ? -9.074 1.082 2.499 1.00 94.56 149 VAL A O 1
ATOM 1253 N N . ASP A 1 150 ? -7.499 0.462 1.024 1.00 92.50 150 ASP A N 1
ATOM 1254 C CA . ASP A 1 150 ? -6.670 1.668 1.138 1.00 92.50 150 ASP A CA 1
ATOM 1255 C C . ASP A 1 150 ? -7.485 2.960 1.012 1.00 92.50 150 ASP A C 1
ATOM 1257 O O . ASP A 1 150 ? -7.552 3.761 1.941 1.00 92.50 150 ASP A O 1
ATOM 1261 N N . TYR A 1 151 ? -8.169 3.135 -0.120 1.00 89.06 151 TYR A N 1
ATOM 1262 C CA . TYR A 1 151 ? -8.939 4.346 -0.391 1.00 89.06 151 TYR A CA 1
ATOM 1263 C C . TYR A 1 151 ? -10.074 4.596 0.623 1.00 89.06 151 TYR A C 1
ATOM 1265 O O . TYR A 1 151 ? -10.098 5.685 1.207 1.00 89.06 151 TYR A O 1
ATOM 1273 N N . PRO A 1 152 ? -10.991 3.640 0.893 1.00 90.56 152 PRO A N 1
ATOM 1274 C CA . PRO A 1 152 ? -12.063 3.869 1.859 1.00 90.56 152 PRO A CA 1
ATOM 1275 C C . PRO A 1 152 ? -11.536 4.089 3.283 1.00 90.56 152 PRO A C 1
ATOM 1277 O O . PRO A 1 152 ? -12.025 4.986 3.966 1.00 90.56 152 PRO A O 1
ATOM 1280 N N . PHE A 1 153 ? -10.514 3.349 3.731 1.00 92.94 153 PHE A N 1
ATOM 1281 C CA . PHE A 1 153 ? -9.979 3.520 5.089 1.00 92.94 153 PHE A CA 1
ATOM 1282 C C . PHE A 1 153 ? -9.212 4.833 5.230 1.00 92.94 153 PHE A C 1
ATOM 1284 O O . PHE A 1 153 ? -9.296 5.489 6.266 1.00 92.94 153 PHE A O 1
ATOM 1291 N N . PHE A 1 154 ? -8.506 5.270 4.186 1.00 90.44 154 PHE A N 1
ATOM 1292 C CA . PHE A 1 154 ? -7.870 6.581 4.176 1.00 90.44 154 PHE A CA 1
ATOM 1293 C C . PHE A 1 154 ? -8.899 7.713 4.306 1.00 90.44 154 PHE A C 1
ATOM 1295 O O . PHE A 1 154 ? -8.705 8.617 5.125 1.00 90.44 154 PHE A O 1
ATOM 1302 N N . LEU A 1 155 ? -9.988 7.672 3.525 1.00 87.06 155 LEU A N 1
ATOM 1303 C CA . LEU A 1 155 ? -11.049 8.683 3.582 1.00 87.06 155 LEU A CA 1
ATOM 1304 C C . LEU A 1 155 ? -11.765 8.682 4.931 1.00 87.06 155 LEU A C 1
ATOM 1306 O O . LEU A 1 155 ? -11.911 9.745 5.534 1.00 87.06 155 LEU A O 1
ATOM 1310 N N . LEU A 1 156 ? -12.150 7.503 5.426 1.00 86.25 156 LEU A N 1
ATOM 1311 C CA . LEU A 1 156 ? -12.806 7.362 6.721 1.00 86.25 156 LEU A CA 1
ATOM 1312 C C . LEU A 1 156 ? -11.897 7.860 7.849 1.00 86.25 156 LEU A C 1
ATOM 1314 O O . LEU A 1 156 ? -12.304 8.702 8.641 1.00 86.25 156 LEU A O 1
ATOM 1318 N N . GLY A 1 157 ? -10.632 7.438 7.878 1.00 88.12 157 GLY A N 1
ATOM 1319 C CA . GLY A 1 157 ? -9.669 7.900 8.878 1.00 88.12 157 GLY A CA 1
ATOM 1320 C C . GLY A 1 157 ? -9.423 9.408 8.820 1.00 88.12 157 GLY A C 1
ATOM 1321 O O . GLY A 1 157 ? -9.246 10.046 9.854 1.00 88.12 157 GLY A O 1
ATOM 1322 N N . ARG A 1 158 ? -9.455 10.013 7.624 1.00 85.88 158 ARG A N 1
ATOM 1323 C CA . ARG A 1 158 ? -9.384 11.472 7.471 1.00 85.88 158 ARG A CA 1
ATOM 1324 C C . ARG A 1 158 ? -10.640 12.162 8.005 1.00 85.88 158 ARG A C 1
ATOM 1326 O O . ARG A 1 158 ? -10.502 13.190 8.656 1.00 85.88 158 ARG A O 1
ATOM 1333 N N . TRP A 1 159 ? -11.825 11.618 7.734 1.00 82.25 159 TRP A N 1
ATOM 1334 C CA . TRP A 1 159 ? -13.100 12.151 8.222 1.00 82.25 159 TRP A CA 1
ATOM 1335 C C . TRP A 1 159 ? -13.218 12.080 9.750 1.00 82.25 159 TRP A C 1
ATOM 1337 O O . TRP A 1 159 ? -13.746 13.000 10.372 1.00 82.25 159 TRP A O 1
ATOM 1347 N N . LEU A 1 160 ? -12.668 11.025 10.352 1.00 81.19 160 LEU A N 1
ATOM 1348 C CA . LEU A 1 160 ? -12.669 10.818 11.797 1.00 81.19 160 LEU A CA 1
ATOM 1349 C C . LEU A 1 160 ? -11.695 11.713 12.566 1.00 81.19 160 LEU A C 1
ATOM 1351 O O . LEU A 1 160 ? -11.818 11.845 13.781 1.00 81.19 160 LEU A O 1
ATOM 1355 N N . LYS A 1 161 ? -10.720 12.347 11.906 1.00 74.19 161 LYS A N 1
ATOM 1356 C CA . LYS A 1 161 ? -9.803 13.261 12.598 1.00 74.19 161 LYS A CA 1
ATOM 1357 C C . LYS A 1 161 ? -10.573 14.415 13.236 1.00 74.19 161 LYS A C 1
ATOM 1359 O O . LYS A 1 161 ? -11.256 15.163 12.546 1.00 74.19 161 LYS A O 1
ATOM 1364 N N . GLY A 1 162 ? -10.414 14.567 14.550 1.00 68.81 162 GLY A N 1
ATOM 1365 C CA . GLY A 1 162 ? -11.129 15.573 15.340 1.00 68.81 162 GLY A CA 1
ATOM 1366 C C . GLY A 1 162 ? -12.533 15.146 15.780 1.00 68.81 162 GLY A C 1
ATOM 1367 O O . GLY A 1 162 ? -13.231 15.945 16.394 1.00 68.81 162 GLY A O 1
ATOM 1368 N N . ARG A 1 163 ? -12.946 13.903 15.503 1.00 71.56 163 ARG A N 1
ATOM 1369 C CA . ARG A 1 163 ? -14.192 13.302 15.993 1.00 71.56 163 ARG A CA 1
ATOM 1370 C C . ARG A 1 163 ? -13.835 12.206 16.997 1.00 71.56 163 ARG A C 1
ATOM 1372 O O . ARG A 1 163 ? -12.983 11.369 16.714 1.00 71.56 163 ARG A O 1
ATOM 1379 N N . GLN A 1 164 ? -14.444 12.237 18.183 1.00 57.47 164 GLN A N 1
ATOM 1380 C CA . GLN A 1 164 ? -14.146 11.261 19.240 1.00 57.47 164 GLN A CA 1
ATOM 1381 C C . GLN A 1 164 ? -14.821 9.904 19.013 1.00 57.47 164 GLN A C 1
ATOM 1383 O O . GLN A 1 164 ? -14.318 8.893 19.496 1.00 57.47 164 GLN A O 1
ATOM 1388 N N . GLU A 1 165 ? -15.897 9.857 18.224 1.00 58.28 165 GLU A N 1
ATOM 1389 C CA . GLU A 1 165 ? -16.694 8.647 18.052 1.00 58.28 165 GLU A CA 1
ATOM 1390 C C . GLU A 1 165 ? -16.964 8.325 16.585 1.00 58.28 165 GLU A C 1
ATOM 1392 O O . GLU A 1 165 ? -17.209 9.196 15.748 1.00 58.28 165 GLU A O 1
ATOM 1397 N N . ILE A 1 166 ? -16.951 7.025 16.297 1.00 58.81 166 ILE A N 1
ATOM 1398 C CA . ILE A 1 166 ? -17.376 6.442 15.024 1.00 58.81 166 ILE A CA 1
ATOM 1399 C C . ILE A 1 166 ? -18.865 6.050 15.127 1.00 58.81 166 ILE A C 1
ATOM 1401 O O . ILE A 1 166 ? -19.407 5.541 14.162 1.00 58.81 166 ILE A O 1
ATOM 1405 N N . GLY A 1 167 ? -19.542 6.313 16.256 1.00 64.12 167 GLY A N 1
ATOM 1406 C CA . GLY A 1 167 ? -20.923 5.947 16.622 1.00 64.12 167 GLY A CA 1
ATOM 1407 C C . GLY A 1 167 ? -21.719 5.116 15.606 1.00 64.12 167 GLY A C 1
ATOM 1408 O O . GLY A 1 167 ? -21.874 3.906 15.768 1.00 64.12 167 GLY A O 1
ATOM 1409 N N . GLU A 1 168 ? -22.220 5.745 14.542 1.00 59.59 168 GLU A N 1
ATOM 1410 C CA . GLU A 1 168 ? -22.965 5.057 13.477 1.00 59.59 168 GLU A CA 1
ATOM 1411 C C . GLU A 1 168 ? -22.098 4.186 12.559 1.00 59.59 168 GLU A C 1
ATOM 1413 O O . GLU A 1 168 ? -22.438 3.033 12.305 1.00 59.59 168 GLU A O 1
ATOM 1418 N N . CYS A 1 169 ? -20.951 4.681 12.095 1.00 57.19 169 CYS A N 1
ATOM 1419 C CA . CYS A 1 169 ? -20.001 3.904 11.301 1.00 57.19 169 CYS A CA 1
ATOM 1420 C C . CYS A 1 169 ? -19.383 2.737 12.094 1.00 57.19 169 CYS A C 1
ATOM 1422 O O . CYS A 1 169 ? -18.958 1.768 11.480 1.00 57.19 169 CYS A O 1
ATOM 1424 N N . GLU A 1 170 ? -19.334 2.789 13.429 1.00 61.34 170 GLU A N 1
ATOM 1425 C CA . GLU A 1 170 ? -18.774 1.723 14.264 1.00 61.34 170 GLU A CA 1
ATOM 1426 C C . GLU A 1 170 ? -19.796 0.614 14.412 1.00 61.34 170 GLU A C 1
ATOM 1428 O O . GLU A 1 170 ? -19.453 -0.552 14.269 1.00 61.34 170 GLU A O 1
ATOM 1433 N N . LYS A 1 171 ? -21.067 0.981 14.616 1.00 61.22 171 LYS A N 1
ATOM 1434 C CA . LYS A 1 171 ? -22.196 0.052 14.529 1.00 61.22 171 LYS A CA 1
ATOM 1435 C C . LYS A 1 171 ? -22.263 -0.581 13.143 1.00 61.22 171 LYS A C 1
ATOM 1437 O O . LYS A 1 171 ? -22.401 -1.798 13.054 1.00 61.22 171 LYS A O 1
ATOM 1442 N N . LEU A 1 172 ? -22.094 0.205 12.078 1.00 55.47 172 LEU A N 1
ATOM 1443 C CA . LEU A 1 172 ? -22.108 -0.295 10.705 1.00 55.47 172 LEU A CA 1
ATOM 1444 C C . LEU A 1 172 ? -20.914 -1.217 10.439 1.00 55.47 172 LEU A C 1
ATOM 1446 O O . LEU A 1 172 ? -21.096 -2.318 9.944 1.00 55.47 172 LEU A O 1
ATOM 1450 N N . ALA A 1 173 ? -19.702 -0.824 10.830 1.00 57.62 173 ALA A N 1
ATOM 1451 C CA . ALA A 1 173 ? -18.500 -1.625 10.639 1.00 57.62 173 ALA A CA 1
ATOM 1452 C C . ALA A 1 173 ? -18.502 -2.890 11.506 1.00 57.62 173 ALA A C 1
ATOM 1454 O O . ALA A 1 173 ? -18.153 -3.954 11.015 1.00 57.62 173 ALA A O 1
ATOM 1455 N N . LYS A 1 174 ? -18.965 -2.824 12.760 1.00 59.34 174 LYS A N 1
ATOM 1456 C CA . LYS A 1 174 ? -19.186 -4.006 13.609 1.00 59.34 174 LYS A CA 1
ATOM 1457 C C . LYS A 1 174 ? -20.282 -4.911 13.056 1.00 59.34 174 LYS A C 1
ATOM 1459 O O . LYS A 1 174 ? -20.226 -6.103 13.303 1.00 59.34 174 LYS A O 1
ATOM 1464 N N . THR A 1 175 ? -21.259 -4.379 12.323 1.00 57.66 175 THR A N 1
ATOM 1465 C CA . THR A 1 175 ? -22.297 -5.178 11.650 1.00 57.66 175 THR A CA 1
ATOM 1466 C C . THR A 1 175 ? -21.774 -5.821 10.365 1.00 57.66 175 THR A C 1
ATOM 1468 O O . THR A 1 175 ? -21.982 -7.007 10.155 1.00 57.66 175 THR A O 1
ATOM 1471 N N . VAL A 1 176 ? -21.054 -5.067 9.532 1.00 54.00 176 VAL A N 1
ATOM 1472 C CA . VAL A 1 176 ? -20.510 -5.521 8.239 1.00 54.00 176 VAL A CA 1
ATOM 1473 C C . VAL A 1 176 ? -19.313 -6.459 8.421 1.00 54.00 176 VAL A C 1
ATOM 1475 O O . VAL A 1 176 ? -19.128 -7.377 7.631 1.00 54.00 176 VAL A O 1
ATOM 1478 N N . PHE A 1 177 ? -18.503 -6.239 9.458 1.00 56.22 177 PHE A N 1
ATOM 1479 C CA . PHE A 1 177 ? -17.286 -7.002 9.746 1.00 56.22 177 PHE A CA 1
ATOM 1480 C C . PHE A 1 177 ? -17.411 -7.882 10.995 1.00 56.22 177 PHE A C 1
ATOM 1482 O O . PHE A 1 177 ? -16.398 -8.370 11.504 1.00 56.22 177 PHE A O 1
ATOM 1489 N N . ARG A 1 178 ? -18.632 -8.102 11.512 1.00 48.72 178 ARG A N 1
ATOM 1490 C CA . ARG A 1 178 ? -18.859 -9.151 12.512 1.00 48.72 178 ARG A CA 1
ATOM 1491 C C . ARG A 1 178 ? -18.537 -10.479 11.845 1.00 48.72 178 ARG A C 1
ATOM 1493 O O . ARG A 1 178 ? -19.220 -10.884 10.911 1.00 48.72 178 ARG A O 1
ATOM 1500 N N . ARG A 1 179 ? -17.473 -11.120 12.329 1.00 47.88 179 ARG A N 1
ATOM 1501 C CA . ARG A 1 179 ? -17.164 -12.518 12.039 1.00 47.88 179 ARG A CA 1
ATOM 1502 C C . ARG A 1 179 ? -18.407 -13.345 12.381 1.00 47.88 179 ARG A C 1
ATOM 1504 O O . ARG A 1 179 ? -18.780 -13.401 13.554 1.00 47.88 179 ARG A O 1
ATOM 1511 N N . GLY A 1 180 ? -19.072 -13.859 11.348 1.00 39.69 180 GLY A N 1
ATOM 1512 C CA . GLY A 1 180 ? -19.947 -15.022 11.458 1.00 39.69 180 GLY A CA 1
ATOM 1513 C C . GLY A 1 180 ? -19.102 -16.272 11.613 1.00 39.69 180 GLY A C 1
ATOM 1514 O O . GLY A 1 180 ? -17.998 -16.292 11.018 1.00 39.69 180 GLY A O 1
#

Radius of gyration: 17.3 Å; chains: 1; bounding box: 43×37×43 Å